Protein AF-A0A354XMI9-F1 (afdb_monomer_lite)

pLDDT: mean 96.36, std 2.67, range [85.88, 98.62]

Secondary structure (DSSP, 8-state):
---TTTT-TT-----S-TT-SHHHHHHHHHHHHHHHHHHHHH---TT-SSS--------TT---------S-TT--

Radius of gyration: 21.43 Å; chains: 1; bounding box: 44×36×52 Å

Foldseek 3Di:
DDDPCPPPPPDDDDPPCPQVDPVSVVVVVVVVVVQVVCCVPANACPPPPPDDGDDDDDDPPDDDDDDDDDPDPPPD

Structure (mmCIF, N/CA/C/O backbone):
data_AF-A0A354XMI9-F1
#
_entry.id   AF-A0A354XMI9-F1
#
loop_
_atom_site.group_PDB
_atom_site.id
_atom_site.type_symbol
_atom_site.label_atom_id
_atom_site.label_alt_id
_atom_site.label_comp_id
_atom_site.label_asym_id
_atom_site.label_entity_id
_atom_site.label_seq_id
_atom_site.pdbx_PDB_ins_code
_atom_site.Cartn_x
_atom_site.Cartn_y
_atom_site.Cartn_z
_atom_site.occupancy
_atom_site.B_iso_or_equiv
_atom_site.auth_seq_id
_atom_site.auth_comp_id
_atom_site.auth_asym_id
_atom_site.auth_atom_id
_atom_site.pdbx_PDB_model_num
ATOM 1 N N . PHE A 1 1 ? -21.616 -5.271 13.494 1.00 85.88 1 PHE A N 1
ATOM 2 C CA . PHE A 1 1 ? -20.519 -5.925 14.237 1.00 85.88 1 PHE A CA 1
ATOM 3 C C . PHE A 1 1 ? -21.071 -6.585 15.491 1.00 85.88 1 PHE A C 1
ATOM 5 O O . PHE A 1 1 ? -21.328 -5.874 16.441 1.00 85.88 1 PHE A O 1
ATOM 12 N N . GLN A 1 2 ? -21.324 -7.889 15.525 1.00 94.19 2 GLN A N 1
ATOM 13 C CA . GLN A 1 2 ? -21.670 -8.558 16.788 1.00 94.19 2 GLN A CA 1
ATOM 14 C C . GLN A 1 2 ? -20.381 -8.997 17.486 1.00 94.19 2 GLN A C 1
ATOM 16 O O . GLN A 1 2 ? -19.489 -9.527 16.833 1.00 94.19 2 GLN A O 1
ATOM 21 N N . SER A 1 3 ? -20.266 -8.725 18.786 1.00 97.12 3 SER A N 1
ATOM 22 C CA . SER A 1 3 ? -19.100 -9.105 19.584 1.00 97.12 3 SER A CA 1
ATOM 23 C C . SER A 1 3 ? -19.521 -9.414 21.016 1.00 97.12 3 SER A C 1
ATOM 25 O O . SER A 1 3 ? -20.332 -8.658 21.560 1.00 97.12 3 SER A O 1
ATOM 27 N N . PRO A 1 4 ? -18.949 -10.461 21.640 1.00 97.75 4 PRO A N 1
ATOM 28 C CA . PRO A 1 4 ? -19.148 -10.756 23.059 1.00 97.75 4 PRO A CA 1
ATOM 29 C C . PRO A 1 4 ? -18.736 -9.615 23.999 1.00 97.75 4 PRO A C 1
ATOM 31 O O . PRO A 1 4 ? -19.137 -9.605 25.153 1.00 97.75 4 PRO A O 1
ATOM 34 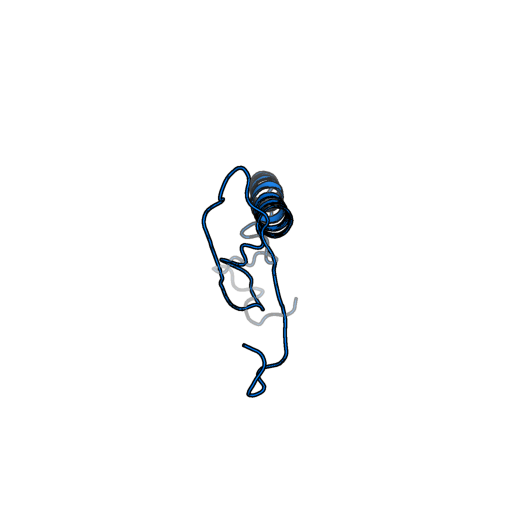N N . LEU A 1 5 ? -17.942 -8.655 23.514 1.00 97.19 5 LEU A N 1
ATOM 35 C CA . LEU A 1 5 ? -17.437 -7.531 24.306 1.00 97.19 5 LEU A CA 1
ATOM 36 C C . LEU A 1 5 ? -18.438 -6.372 24.448 1.00 97.19 5 LEU A C 1
ATOM 38 O O . LEU A 1 5 ? -18.160 -5.394 25.137 1.00 97.19 5 LEU A O 1
ATOM 42 N N . ARG A 1 6 ? -19.587 -6.432 23.767 1.00 97.06 6 ARG A N 1
ATOM 43 C CA . ARG A 1 6 ? -20.628 -5.401 23.879 1.00 97.06 6 ARG A CA 1
ATOM 44 C C . ARG A 1 6 ? -21.295 -5.454 25.257 1.00 97.06 6 ARG A C 1
ATOM 46 O O . ARG A 1 6 ? -21.605 -6.534 25.740 1.00 97.06 6 ARG A O 1
ATOM 53 N N . GLY A 1 7 ? -21.591 -4.286 25.829 1.00 94.94 7 GLY A N 1
ATOM 54 C CA . GLY A 1 7 ? -22.269 -4.167 27.128 1.00 94.94 7 GLY A 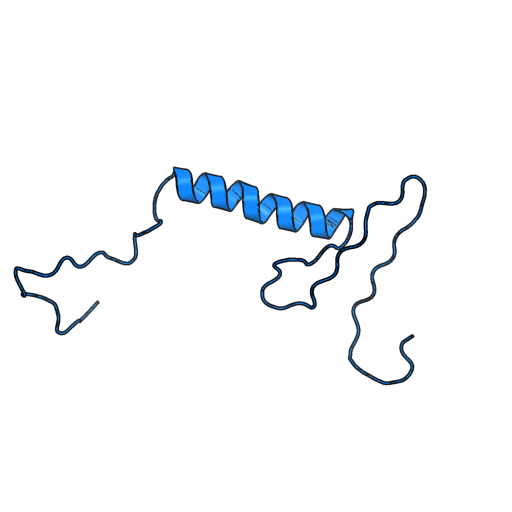CA 1
ATOM 55 C C . GLY A 1 7 ? -21.346 -4.293 28.344 1.00 94.94 7 GLY A C 1
ATOM 56 O O . GLY A 1 7 ? -21.836 -4.273 29.465 1.00 94.94 7 GLY A O 1
ATOM 57 N N . LEU A 1 8 ? -20.030 -4.417 28.135 1.00 98.19 8 LEU A N 1
ATOM 58 C CA . LEU A 1 8 ? -19.037 -4.335 29.203 1.00 98.19 8 LEU A CA 1
ATOM 59 C C . LEU A 1 8 ? -18.615 -2.873 29.396 1.00 98.19 8 LEU A C 1
ATOM 61 O O . LEU A 1 8 ? -18.050 -2.270 28.485 1.00 98.19 8 LEU A O 1
ATOM 65 N N . ASP A 1 9 ? -18.864 -2.317 30.582 1.00 97.19 9 ASP A N 1
ATOM 66 C CA . ASP A 1 9 ? -18.655 -0.887 30.869 1.00 97.19 9 ASP A CA 1
ATOM 67 C C . ASP A 1 9 ? -17.182 -0.448 30.812 1.00 97.19 9 ASP A C 1
ATOM 69 O O . ASP A 1 9 ? -16.877 0.724 30.605 1.00 97.19 9 ASP A O 1
ATOM 73 N N . ASN A 1 10 ? -16.247 -1.385 30.976 1.00 97.75 10 ASN A N 1
ATOM 74 C CA . ASN A 1 10 ? -14.808 -1.131 30.960 1.00 97.75 10 ASN A CA 1
ATOM 75 C C . ASN A 1 10 ? -14.154 -1.374 29.587 1.00 97.75 10 ASN A C 1
ATOM 77 O O . ASN A 1 10 ? -12.929 -1.488 29.511 1.00 97.75 10 ASN A O 1
ATOM 81 N N . VAL A 1 11 ? -14.943 -1.477 28.512 1.00 98.12 11 VAL A N 1
ATOM 82 C CA . VAL A 1 11 ? -14.446 -1.745 27.156 1.00 98.12 11 VAL A CA 1
ATOM 83 C C . VAL A 1 11 ? -14.832 -0.625 26.195 1.00 98.12 11 VAL A C 1
ATOM 85 O O . VAL A 1 11 ? -16.005 -0.307 26.013 1.00 98.12 11 VAL A O 1
ATOM 88 N N . ILE A 1 12 ? -13.833 -0.083 25.494 1.00 97.31 12 ILE A N 1
ATOM 89 C CA . ILE A 1 12 ? -14.040 0.856 24.388 1.00 97.31 12 ILE A CA 1
ATOM 90 C C . ILE A 1 12 ? -13.965 0.081 23.071 1.00 97.31 12 ILE A C 1
ATOM 92 O O . ILE A 1 12 ? -12.925 -0.472 22.718 1.00 97.31 12 ILE A O 1
ATOM 96 N N . LEU A 1 13 ? -15.070 0.058 22.326 1.00 97.31 13 LEU A N 1
ATOM 97 C CA . LEU A 1 13 ? -15.137 -0.513 20.982 1.00 97.31 13 LEU A CA 1
ATOM 98 C C . LEU A 1 13 ? -15.165 0.619 19.954 1.00 97.31 13 LEU A C 1
ATOM 100 O O . LEU A 1 13 ? -16.127 1.381 19.899 1.00 97.31 13 LEU A O 1
ATOM 104 N N . THR A 1 14 ? -14.142 0.706 19.106 1.00 96.88 14 THR A N 1
ATOM 105 C CA . THR A 1 14 ? -14.111 1.636 17.970 1.00 96.88 14 THR A CA 1
ATOM 106 C C . THR A 1 14 ? -14.342 0.868 16.664 1.00 96.88 14 THR A C 1
ATOM 108 O O . THR A 1 14 ? -13.874 -0.265 16.524 1.00 96.88 14 THR A O 1
ATOM 111 N N . PRO A 1 15 ? -15.081 1.422 15.685 1.00 96.62 15 PRO A N 1
ATOM 112 C CA . PRO A 1 15 ? -15.417 0.720 14.444 1.00 96.62 15 PRO A CA 1
ATOM 113 C C . PRO A 1 15 ? -14.249 0.702 13.439 1.00 96.62 15 PRO A C 1
ATOM 115 O O . PRO A 1 15 ? -14.415 1.112 12.298 1.00 96.62 15 PRO A O 1
ATOM 118 N N . HIS A 1 16 ? -13.070 0.227 13.858 1.00 96.38 16 HIS A N 1
ATOM 119 C CA . HIS A 1 16 ? -11.850 0.171 13.037 1.00 96.38 16 HIS A CA 1
ATOM 120 C C . HIS A 1 16 ? -11.454 1.541 12.457 1.00 96.38 16 HIS A C 1
ATOM 122 O O . HIS A 1 16 ? -11.099 1.670 11.293 1.00 96.38 16 HIS A O 1
ATOM 128 N N . ILE A 1 17 ? -11.502 2.576 13.293 1.00 97.19 17 ILE A N 1
ATOM 129 C CA . ILE A 1 17 ? -11.187 3.958 12.898 1.00 97.19 17 ILE A CA 1
ATOM 130 C C . ILE A 1 17 ? -9.844 4.450 13.448 1.00 97.19 17 ILE A C 1
ATOM 132 O O . ILE A 1 17 ? -9.616 5.650 13.540 1.00 97.19 17 ILE A O 1
ATOM 136 N N . GLY A 1 18 ? -8.953 3.532 13.842 1.00 96.81 18 GLY A N 1
ATOM 137 C CA . GLY A 1 18 ? -7.685 3.879 14.498 1.00 96.81 18 GLY A CA 1
ATOM 138 C C . GLY A 1 18 ? -6.779 4.797 13.667 1.00 96.81 18 GLY A C 1
ATOM 139 O O . GLY A 1 18 ? -6.080 5.623 14.239 1.00 96.81 18 GLY A O 1
ATOM 140 N N . GLY A 1 19 ? -6.833 4.688 12.335 1.00 96.31 19 GLY A N 1
ATOM 141 C CA . GLY A 1 19 ? -6.136 5.572 11.391 1.00 96.31 19 GLY A CA 1
ATOM 142 C C . GLY A 1 19 ? -7.079 6.351 10.469 1.00 96.31 19 GLY A C 1
ATOM 143 O O . GLY A 1 19 ? -6.659 6.815 9.417 1.00 96.31 19 GLY A O 1
ATOM 144 N N . SER A 1 20 ? -8.370 6.451 10.797 1.00 97.94 20 SER A N 1
ATOM 145 C CA . SER A 1 20 ? -9.368 7.101 9.934 1.00 97.94 20 SER A CA 1
ATOM 146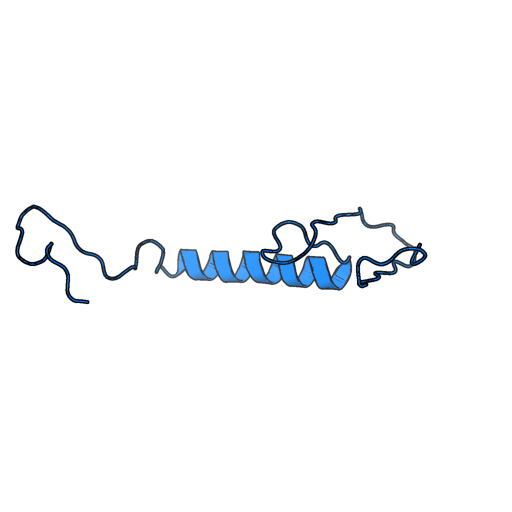 C C . SER A 1 20 ? -9.440 8.607 10.193 1.00 97.94 20 SER A C 1
ATOM 148 O O . SER A 1 20 ? -10.476 9.119 10.614 1.00 97.94 20 SER A O 1
ATOM 150 N N . THR A 1 21 ? -8.335 9.312 9.949 1.00 98.31 21 THR A N 1
ATOM 151 C CA . THR A 1 21 ? -8.251 10.779 10.036 1.00 98.31 21 THR A CA 1
ATOM 152 C C . THR A 1 21 ? -7.883 11.384 8.681 1.00 98.31 21 THR A C 1
ATOM 154 O O . THR A 1 21 ? -7.425 10.675 7.782 1.00 98.31 21 THR A O 1
ATOM 157 N N . LEU A 1 22 ? -8.101 12.690 8.508 1.00 98.44 22 LEU A N 1
ATOM 158 C CA . LEU A 1 22 ? -7.766 13.374 7.254 1.00 98.44 22 LEU A CA 1
ATOM 159 C C . LEU A 1 22 ? -6.251 13.423 7.031 1.00 98.44 22 LEU A C 1
ATOM 161 O O . LEU A 1 22 ? -5.791 13.197 5.919 1.00 98.44 22 LEU A O 1
ATOM 165 N N . GLU A 1 23 ? -5.484 13.614 8.099 1.00 98.38 23 GLU A N 1
ATOM 166 C CA . GLU A 1 23 ? -4.021 13.625 8.090 1.00 98.38 23 GLU A CA 1
ATOM 167 C C . GLU A 1 23 ? -3.463 12.258 7.676 1.00 98.38 23 GLU A C 1
ATOM 169 O O . GLU A 1 23 ? -2.507 12.166 6.909 1.00 98.38 23 GLU A O 1
ATOM 174 N N . ALA A 1 24 ? -4.080 11.166 8.142 1.00 98.38 24 ALA A N 1
ATOM 175 C CA . ALA A 1 24 ? -3.704 9.825 7.713 1.00 98.38 24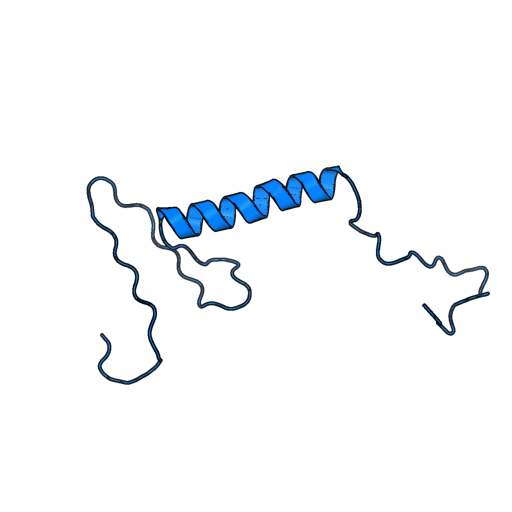 ALA A CA 1
ATOM 176 C C . ALA A 1 24 ? -3.993 9.606 6.219 1.00 98.38 24 ALA A C 1
ATOM 178 O O . ALA A 1 24 ? -3.165 9.026 5.524 1.00 98.38 24 ALA A O 1
ATOM 179 N N . GLN A 1 25 ? -5.130 10.092 5.710 1.00 98.44 25 GLN A N 1
ATOM 180 C CA . GLN A 1 25 ? -5.460 10.001 4.282 1.00 98.44 25 GLN A CA 1
ATOM 181 C C . GLN A 1 25 ? -4.517 10.835 3.407 1.00 98.44 25 GLN A C 1
ATOM 183 O O . GLN A 1 25 ? -4.124 10.370 2.339 1.00 98.44 25 GLN A O 1
ATOM 188 N N . GLU A 1 26 ? -4.116 12.024 3.859 1.00 98.62 26 GLU A N 1
ATOM 189 C CA . GLU A 1 26 ? -3.113 12.851 3.178 1.00 98.62 26 GLU A CA 1
ATOM 190 C C . GLU A 1 26 ? -1.774 12.111 3.066 1.00 98.62 26 GLU A C 1
ATOM 192 O O . GLU A 1 26 ? -1.236 11.969 1.966 1.00 98.62 26 GLU A O 1
ATOM 197 N N . ASN A 1 27 ? -1.293 11.541 4.174 1.00 98.44 27 ASN A N 1
ATOM 198 C CA . ASN A 1 27 ? -0.059 10.754 4.187 1.00 98.44 27 ASN A CA 1
ATOM 199 C C . ASN A 1 27 ? -0.146 9.520 3.278 1.00 98.44 27 ASN A C 1
ATOM 201 O O . ASN A 1 27 ? 0.785 9.257 2.521 1.00 98.44 27 ASN A O 1
ATOM 205 N N . ILE A 1 28 ? -1.270 8.793 3.299 1.00 98.38 28 ILE A N 1
ATOM 206 C CA . ILE A 1 28 ? -1.506 7.647 2.405 1.00 98.38 28 ILE A CA 1
ATOM 207 C C . ILE A 1 28 ? -1.461 8.092 0.941 1.00 98.38 28 ILE A C 1
ATOM 209 O O . ILE A 1 28 ? -0.850 7.419 0.109 1.00 98.38 28 ILE A O 1
ATOM 213 N N . GLY A 1 29 ? -2.099 9.220 0.622 1.00 98.50 29 GLY A N 1
ATOM 214 C CA . GLY A 1 29 ? -2.113 9.781 -0.723 1.00 98.50 29 GLY A CA 1
ATOM 215 C C . GLY A 1 29 ? -0.704 10.063 -1.239 1.00 98.50 29 GLY A C 1
ATOM 216 O O . GLY A 1 29 ? -0.380 9.664 -2.358 1.00 98.50 29 GLY A O 1
ATOM 217 N N . ILE A 1 30 ? 0.139 10.687 -0.414 1.00 98.50 30 ILE A N 1
ATOM 218 C CA . ILE A 1 30 ? 1.542 10.969 -0.741 1.00 98.50 30 ILE A CA 1
ATOM 219 C C . ILE A 1 30 ? 2.328 9.662 -0.888 1.00 98.50 30 ILE A C 1
ATOM 221 O O . ILE A 1 30 ? 2.873 9.398 -1.958 1.00 98.50 30 ILE A O 1
ATOM 225 N N . GLU A 1 31 ? 2.320 8.804 0.134 1.00 98.25 31 GLU A N 1
ATOM 226 C CA . GLU A 1 31 ? 3.147 7.593 0.187 1.00 98.25 31 GLU A CA 1
ATOM 227 C C . GLU A 1 31 ? 2.853 6.633 -0.975 1.00 98.25 31 GLU A C 1
ATOM 229 O O . GLU A 1 31 ? 3.766 6.108 -1.618 1.00 98.25 31 GLU A O 1
ATOM 234 N N . VAL A 1 32 ? 1.574 6.389 -1.274 1.00 98.38 32 VAL A N 1
ATOM 235 C CA . VAL A 1 32 ? 1.193 5.478 -2.363 1.00 98.38 32 VAL A CA 1
ATOM 236 C C . VAL A 1 32 ? 1.524 6.092 -3.722 1.00 98.38 32 VAL A C 1
ATOM 238 O O . VAL A 1 32 ? 2.021 5.385 -4.600 1.00 98.38 32 VAL A O 1
ATOM 241 N N . SER A 1 33 ? 1.302 7.397 -3.899 1.00 98.50 33 SER A N 1
ATOM 242 C CA . SER A 1 33 ? 1.636 8.079 -5.155 1.00 98.50 33 SER A CA 1
ATOM 243 C C . SER A 1 33 ? 3.141 8.065 -5.416 1.00 98.50 33 SER A C 1
ATOM 245 O O . SER A 1 33 ? 3.558 7.752 -6.528 1.00 98.50 33 SER A O 1
ATOM 247 N N . GLU A 1 34 ? 3.965 8.319 -4.398 1.00 98.06 34 GLU A N 1
ATOM 248 C CA . GLU A 1 34 ? 5.426 8.252 -4.500 1.00 98.06 34 GLU A CA 1
ATOM 249 C C . GLU A 1 34 ? 5.910 6.855 -4.903 1.00 98.06 34 GLU A C 1
ATOM 251 O O . GLU A 1 34 ? 6.772 6.734 -5.776 1.00 98.06 34 GLU A O 1
ATOM 256 N N . LYS A 1 35 ? 5.325 5.787 -4.343 1.00 98.06 35 LYS A N 1
ATOM 257 C CA . LYS A 1 35 ? 5.652 4.405 -4.737 1.00 98.06 35 LYS A CA 1
ATOM 258 C C . LYS A 1 35 ? 5.301 4.129 -6.197 1.00 98.06 35 LYS A C 1
ATOM 260 O O . LYS A 1 35 ? 6.107 3.537 -6.914 1.00 98.06 35 LYS A O 1
ATOM 265 N N . LEU A 1 36 ? 4.133 4.585 -6.655 1.00 98.25 36 LEU A N 1
ATOM 266 C CA . LEU A 1 36 ? 3.705 4.424 -8.049 1.00 98.25 36 LEU A CA 1
ATOM 267 C C . LEU A 1 36 ? 4.604 5.198 -9.019 1.00 98.25 36 LEU A C 1
ATOM 269 O O . LEU A 1 36 ? 5.014 4.641 -10.036 1.00 98.25 36 LEU A O 1
ATOM 273 N N . ILE A 1 37 ? 4.946 6.447 -8.692 1.00 97.69 37 ILE A N 1
ATOM 274 C CA . ILE A 1 37 ? 5.867 7.275 -9.484 1.00 97.69 37 ILE A CA 1
ATOM 275 C C . ILE A 1 37 ? 7.246 6.615 -9.536 1.00 97.69 37 ILE A C 1
ATOM 277 O O . ILE A 1 37 ? 7.801 6.432 -10.613 1.00 97.69 37 ILE A O 1
ATOM 281 N N . THR A 1 38 ? 7.771 6.167 -8.396 1.00 96.44 38 THR A N 1
ATOM 282 C CA . THR A 1 38 ? 9.095 5.533 -8.333 1.00 96.44 38 THR A CA 1
ATOM 283 C C . THR A 1 38 ? 9.139 4.243 -9.159 1.00 96.44 38 THR A C 1
ATOM 285 O O . THR A 1 38 ? 10.085 4.028 -9.920 1.00 96.44 38 THR A O 1
ATOM 288 N N . TYR A 1 39 ? 8.105 3.399 -9.073 1.00 97.12 39 TYR A N 1
ATOM 289 C CA . TYR A 1 39 ? 7.986 2.216 -9.927 1.00 97.12 39 TYR A CA 1
ATOM 290 C C . TYR A 1 39 ? 7.872 2.584 -11.413 1.00 97.12 39 TYR A C 1
ATOM 292 O O . TYR A 1 39 ? 8.514 1.953 -12.247 1.00 97.12 39 TYR A O 1
ATOM 300 N N . SER A 1 40 ? 7.102 3.614 -11.760 1.00 96.50 40 SER A N 1
ATOM 301 C CA . SER A 1 40 ? 6.963 4.079 -13.144 1.00 96.50 40 SER A CA 1
ATOM 302 C C . SER A 1 40 ? 8.293 4.576 -13.719 1.00 96.50 40 SER A C 1
ATOM 304 O O . SER A 1 40 ? 8.698 4.163 -14.804 1.00 96.50 40 SER A O 1
ATOM 306 N N . ASP A 1 41 ? 8.993 5.437 -12.983 1.00 93.88 41 ASP A N 1
ATOM 307 C CA . ASP A 1 41 ? 10.164 6.153 -13.492 1.00 93.88 41 ASP A CA 1
ATOM 308 C C . ASP A 1 41 ? 11.419 5.284 -13.512 1.00 93.88 41 ASP A C 1
ATOM 310 O O . ASP A 1 41 ? 12.285 5.434 -14.377 1.00 93.88 41 ASP A O 1
ATOM 314 N N . ASN A 1 42 ? 11.551 4.380 -12.542 1.00 94.12 42 ASN A N 1
ATOM 315 C CA . ASN A 1 42 ? 12.752 3.572 -12.412 1.00 94.12 42 ASN A CA 1
ATOM 316 C C . ASN A 1 42 ? 12.483 2.104 -12.072 1.00 94.12 42 ASN A C 1
ATOM 318 O O . ASN A 1 42 ? 13.434 1.359 -11.916 1.00 94.12 42 ASN A O 1
ATOM 322 N N . GLY A 1 43 ? 11.250 1.624 -11.976 1.00 96.00 43 GLY A N 1
ATOM 323 C CA . GLY A 1 43 ? 10.983 0.201 -11.739 1.00 96.00 43 GLY A CA 1
ATOM 324 C C . GLY A 1 43 ? 11.352 -0.305 -10.350 1.00 96.00 43 GLY A C 1
ATOM 325 O O . GLY A 1 43 ? 11.509 -1.512 -10.183 1.00 96.00 43 GLY A O 1
ATOM 326 N N . THR A 1 44 ? 11.543 0.575 -9.365 1.00 97.44 44 THR A N 1
ATOM 327 C CA . THR A 1 44 ? 11.751 0.143 -7.978 1.00 97.44 44 THR A CA 1
ATOM 328 C C . THR A 1 44 ? 10.464 -0.447 -7.416 1.00 97.44 44 THR A C 1
ATOM 330 O O . THR A 1 44 ? 9.391 0.136 -7.548 1.00 97.44 44 THR A O 1
ATOM 333 N N . THR A 1 45 ? 10.582 -1.597 -6.760 1.00 98.00 45 THR A N 1
ATOM 334 C CA . THR A 1 45 ? 9.464 -2.360 -6.181 1.00 98.00 45 THR A CA 1
ATOM 335 C C . THR A 1 45 ? 9.602 -2.557 -4.671 1.00 98.00 45 THR A C 1
ATOM 337 O O . THR A 1 45 ? 8.875 -3.355 -4.084 1.00 98.00 45 THR A O 1
ATOM 340 N N . VAL A 1 46 ? 10.524 -1.843 -4.018 1.00 96.75 46 VAL A N 1
ATOM 341 C CA . VAL A 1 46 ? 10.685 -1.867 -2.554 1.00 96.75 46 VAL A CA 1
ATOM 342 C C . VAL A 1 46 ? 9.361 -1.502 -1.880 1.00 96.75 46 VAL A C 1
ATOM 344 O O . VAL A 1 46 ? 8.678 -0.574 -2.313 1.00 96.75 46 VAL A O 1
ATOM 347 N N . THR A 1 47 ? 8.997 -2.224 -0.817 1.00 96.12 47 THR A N 1
ATOM 348 C CA . THR A 1 47 ? 7.696 -2.142 -0.121 1.00 96.12 47 THR A CA 1
ATOM 349 C C . THR A 1 47 ? 6.478 -2.622 -0.918 1.00 96.12 47 THR A C 1
ATOM 351 O O . THR A 1 47 ? 5.348 -2.485 -0.440 1.00 96.12 47 THR A O 1
ATOM 354 N N . SER A 1 48 ? 6.669 -3.202 -2.108 1.00 97.31 48 SER A N 1
ATOM 355 C CA . SER A 1 48 ? 5.582 -3.898 -2.794 1.00 97.31 48 SER A CA 1
ATOM 356 C C . SER A 1 48 ? 5.104 -5.080 -1.955 1.00 97.31 48 SER A C 1
ATOM 358 O O . SER A 1 48 ? 5.893 -5.861 -1.432 1.00 97.31 48 SER A O 1
ATOM 360 N N . VAL A 1 49 ? 3.788 -5.236 -1.844 1.00 98.00 49 VAL A N 1
ATOM 361 C CA . VAL A 1 49 ? 3.177 -6.264 -0.989 1.00 98.00 49 VAL A CA 1
ATOM 362 C C . VAL A 1 49 ? 3.092 -7.638 -1.657 1.00 98.00 49 VAL A C 1
ATOM 364 O O . VAL A 1 49 ? 2.707 -8.612 -1.016 1.00 98.00 49 VAL A O 1
ATOM 367 N N . ASN A 1 50 ? 3.395 -7.725 -2.953 1.00 97.94 50 ASN A N 1
ATOM 368 C CA . ASN A 1 50 ? 3.173 -8.929 -3.754 1.00 97.94 50 ASN A CA 1
ATOM 369 C C . ASN A 1 50 ? 4.211 -9.139 -4.866 1.00 97.94 50 ASN A C 1
ATOM 371 O O . ASN A 1 50 ? 3.964 -9.921 -5.785 1.00 97.94 50 ASN A O 1
ATOM 375 N N . PHE A 1 51 ? 5.341 -8.435 -4.821 1.00 97.94 51 PHE A N 1
ATOM 376 C CA . PHE A 1 51 ? 6.343 -8.473 -5.882 1.00 97.94 51 PHE A CA 1
ATOM 377 C C . PHE A 1 51 ? 7.755 -8.569 -5.297 1.00 97.94 51 PHE A C 1
ATOM 379 O O . PHE A 1 51 ? 7.977 -8.024 -4.216 1.00 97.94 51 PHE A O 1
ATOM 386 N N . PRO A 1 52 ? 8.716 -9.232 -5.973 1.00 97.50 52 PRO A N 1
ATOM 387 C CA . PRO A 1 52 ? 10.109 -9.210 -5.543 1.00 97.50 52 PRO A CA 1
ATOM 388 C C . PRO A 1 52 ? 10.611 -7.777 -5.367 1.00 97.50 52 PRO A C 1
ATOM 390 O O . PRO A 1 52 ? 10.377 -6.928 -6.230 1.00 97.50 52 PRO A O 1
ATOM 393 N N . GLU A 1 53 ? 11.309 -7.515 -4.265 1.00 97.31 53 GLU A N 1
ATOM 394 C CA . GLU A 1 53 ? 11.871 -6.196 -3.992 1.00 97.31 53 GLU A CA 1
A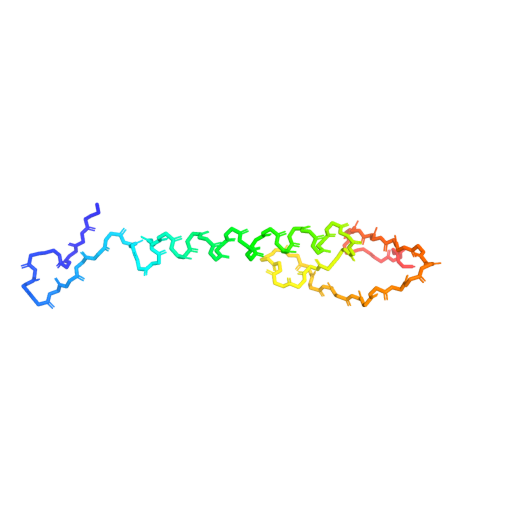TOM 395 C C . GLU A 1 53 ? 13.149 -5.975 -4.803 1.00 97.31 53 GLU A C 1
ATOM 397 O O . GLU A 1 53 ? 14.141 -6.690 -4.655 1.00 97.31 53 GLU A O 1
ATOM 402 N N . VAL A 1 54 ? 13.122 -4.962 -5.663 1.00 96.69 54 VAL A N 1
ATOM 403 C CA . VAL A 1 54 ? 14.242 -4.552 -6.503 1.00 96.69 54 VAL A CA 1
ATOM 404 C C . VAL A 1 54 ? 14.375 -3.039 -6.413 1.00 96.69 54 VAL A C 1
ATOM 406 O O . VAL A 1 54 ? 13.395 -2.309 -6.543 1.00 96.69 54 VAL A O 1
ATOM 409 N N . ALA A 1 55 ? 15.602 -2.567 -6.222 1.00 95.81 55 ALA A N 1
ATOM 410 C CA . ALA A 1 55 ? 15.974 -1.167 -6.348 1.00 95.81 55 ALA A CA 1
ATOM 411 C C . ALA A 1 55 ? 17.317 -1.087 -7.069 1.00 95.81 55 ALA A C 1
ATOM 413 O O . ALA A 1 55 ? 18.250 -1.825 -6.759 1.00 95.81 55 ALA A O 1
ATOM 414 N N . LEU A 1 56 ? 17.420 -0.172 -8.026 1.00 94.06 56 LEU A N 1
ATOM 415 C CA . LEU A 1 56 ? 18.679 0.156 -8.686 1.00 94.06 56 LEU A CA 1
ATOM 416 C C . LEU A 1 56 ? 18.725 1.681 -8.821 1.00 94.06 56 LEU A C 1
ATOM 418 O O . LEU A 1 56 ? 17.728 2.253 -9.278 1.00 94.06 56 LEU A O 1
ATOM 422 N N . PRO A 1 57 ? 19.826 2.342 -8.424 1.00 90.38 57 PRO A N 1
ATOM 423 C CA . PRO A 1 57 ? 19.969 3.784 -8.570 1.00 90.38 57 PRO A CA 1
ATOM 424 C C . PRO A 1 57 ? 19.732 4.256 -10.007 1.00 90.38 57 PRO A C 1
ATOM 426 O O . PRO A 1 57 ? 19.971 3.529 -10.973 1.00 90.38 57 PRO A O 1
ATOM 429 N N . ALA A 1 58 ? 19.261 5.493 -10.153 1.00 86.88 58 ALA A N 1
ATOM 430 C CA . ALA A 1 58 ? 19.144 6.106 -11.466 1.00 86.88 58 ALA A CA 1
ATOM 431 C C . ALA A 1 58 ? 20.537 6.294 -12.089 1.00 86.88 58 ALA A C 1
ATOM 433 O O . ALA A 1 58 ? 21.480 6.724 -11.423 1.00 86.88 58 ALA A O 1
ATOM 434 N N . HIS A 1 59 ? 20.642 6.004 -13.384 1.00 90.00 59 HIS A N 1
ATOM 435 C CA . HIS A 1 59 ? 21.838 6.245 -14.182 1.00 90.00 59 HIS A CA 1
ATOM 436 C C . HIS A 1 59 ? 21.493 7.272 -15.268 1.00 90.00 59 HIS A C 1
ATOM 438 O O . HIS A 1 59 ? 20.877 6.893 -16.267 1.00 90.00 59 HIS A O 1
ATOM 444 N N . PRO A 1 60 ? 21.837 8.560 -15.074 1.00 89.19 60 PRO A N 1
ATOM 445 C CA . PRO A 1 60 ? 21.593 9.599 -16.070 1.00 89.19 60 PRO 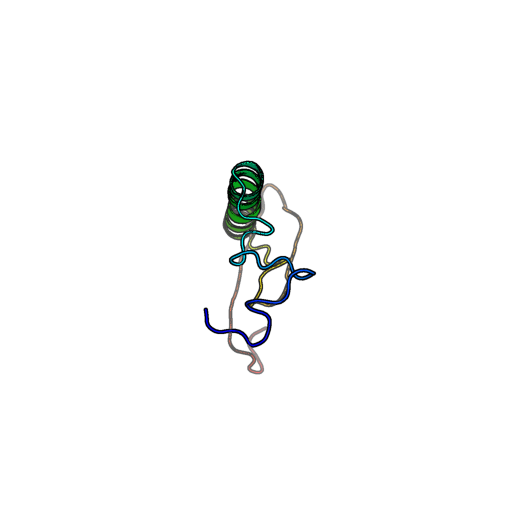A CA 1
ATOM 446 C C . PRO A 1 60 ? 22.183 9.229 -17.435 1.00 89.19 60 PRO A C 1
ATOM 448 O O . PRO A 1 60 ? 23.220 8.566 -17.512 1.00 89.19 60 PRO A O 1
ATOM 451 N N . ASP A 1 61 ? 21.501 9.638 -18.506 1.00 92.75 61 ASP A N 1
ATOM 452 C CA . ASP A 1 61 ? 21.903 9.407 -19.903 1.00 92.75 61 ASP A CA 1
ATOM 453 C C . ASP A 1 61 ? 22.048 7.926 -20.304 1.00 92.75 61 ASP A C 1
ATOM 455 O O . ASP A 1 61 ? 22.726 7.588 -21.281 1.00 92.75 61 ASP A O 1
ATOM 459 N N . LYS A 1 62 ? 21.420 7.016 -19.550 1.00 93.12 62 LYS A N 1
ATOM 460 C CA . LYS A 1 62 ? 21.337 5.585 -19.859 1.00 93.12 62 LYS A CA 1
ATOM 461 C C . LYS A 1 62 ? 19.890 5.144 -20.002 1.00 93.12 62 LYS A C 1
ATOM 463 O O . LYS A 1 62 ? 18.978 5.714 -19.411 1.00 93.12 62 LYS A O 1
ATOM 468 N N . HIS A 1 63 ? 19.697 4.078 -20.771 1.00 93.56 63 HIS A N 1
ATOM 469 C CA . HIS A 1 63 ? 18.416 3.391 -20.846 1.00 93.56 63 HIS A CA 1
ATOM 470 C C . HIS A 1 63 ? 18.336 2.316 -19.769 1.00 93.56 63 HIS A C 1
ATOM 472 O O . HIS A 1 63 ? 19.311 1.609 -19.508 1.00 93.56 63 HIS A O 1
ATOM 478 N N . ARG A 1 64 ? 17.150 2.178 -19.178 1.00 94.00 64 ARG A N 1
ATOM 479 C CA . ARG A 1 64 ? 16.829 1.125 -18.223 1.00 94.00 64 ARG A CA 1
ATOM 480 C C . ARG A 1 64 ? 15.776 0.205 -18.821 1.00 94.00 64 ARG A C 1
ATOM 482 O O . ARG A 1 64 ? 14.803 0.674 -19.401 1.00 94.00 64 ARG A O 1
ATOM 489 N N . LEU A 1 65 ? 15.984 -1.096 -18.659 1.00 95.50 65 LEU A N 1
ATOM 490 C CA . LEU A 1 65 ? 15.037 -2.134 -19.047 1.00 95.50 65 LEU A CA 1
ATOM 491 C C . LEU A 1 65 ? 14.602 -2.894 -17.797 1.00 95.50 65 LEU A C 1
ATOM 493 O O . LEU A 1 65 ? 15.406 -3.126 -16.894 1.00 95.50 65 LEU A O 1
ATOM 497 N N . LEU A 1 66 ? 13.327 -3.265 -17.761 1.00 96.19 66 LEU A N 1
ATOM 498 C CA . LEU A 1 66 ? 12.729 -4.096 -16.724 1.00 96.19 66 LEU A CA 1
ATOM 499 C C . LEU A 1 66 ? 12.183 -5.352 -17.399 1.00 96.19 66 LEU A C 1
ATOM 501 O O . LEU A 1 66 ? 11.604 -5.265 -18.482 1.00 96.19 66 LEU A O 1
ATOM 505 N N . HIS A 1 67 ? 12.362 -6.506 -16.766 1.00 97.38 67 HIS A N 1
ATOM 506 C CA . HIS A 1 67 ? 11.856 -7.773 -17.276 1.00 97.38 67 HIS A CA 1
ATOM 507 C C . HIS A 1 67 ? 11.194 -8.548 -16.140 1.00 97.38 67 HIS A C 1
ATOM 509 O O . HIS A 1 67 ? 11.843 -8.893 -15.156 1.00 97.38 67 HIS A O 1
ATOM 515 N N . ILE A 1 68 ? 9.892 -8.788 -16.279 1.00 98.06 68 ILE A N 1
ATOM 516 C CA . ILE A 1 68 ? 9.102 -9.630 -15.380 1.00 98.06 68 ILE A CA 1
ATOM 517 C C . ILE A 1 68 ? 8.875 -10.947 -16.108 1.00 98.06 68 ILE A C 1
ATOM 519 O O . ILE A 1 68 ? 8.432 -10.941 -17.255 1.00 98.06 68 ILE A O 1
ATOM 523 N N . HIS A 1 69 ? 9.178 -12.060 -15.452 1.00 97.94 69 HIS A N 1
ATOM 524 C CA . HIS A 1 69 ? 9.146 -13.374 -16.075 1.00 97.94 69 HIS A CA 1
ATOM 525 C C . HIS A 1 69 ? 8.774 -14.465 -15.073 1.00 97.94 69 HIS A C 1
ATOM 527 O O . HIS A 1 69 ? 8.923 -14.296 -13.861 1.00 97.94 69 HIS A O 1
ATOM 533 N N . ASP A 1 70 ? 8.344 -15.611 -15.595 1.00 98.00 70 ASP A N 1
ATOM 534 C CA . ASP A 1 70 ? 8.195 -16.826 -14.802 1.00 98.00 70 ASP A CA 1
ATOM 535 C C . ASP A 1 70 ? 9.561 -17.351 -14.346 1.00 98.00 70 ASP A C 1
ATOM 537 O O . ASP A 1 70 ? 10.580 -17.196 -15.026 1.00 98.00 70 ASP A O 1
ATOM 541 N N . ASN A 1 71 ? 9.591 -18.014 -13.191 1.00 97.56 71 ASN A N 1
ATOM 542 C CA . ASN A 1 71 ? 10.813 -18.601 -12.650 1.00 97.56 71 ASN A CA 1
ATOM 543 C C . ASN A 1 71 ? 11.150 -19.936 -13.345 1.00 97.56 71 ASN A C 1
ATOM 545 O O . ASN A 1 71 ? 10.931 -21.010 -12.781 1.00 97.56 71 ASN A O 1
ATOM 549 N N . VAL A 1 72 ? 11.653 -19.866 -14.583 1.00 98.19 72 VAL A N 1
ATOM 550 C CA . VAL A 1 72 ? 12.075 -21.023 -15.393 1.00 98.19 72 VAL A CA 1
ATOM 551 C C . VAL A 1 72 ? 13.558 -20.923 -15.796 1.00 98.19 72 VAL A C 1
ATOM 553 O O . VAL A 1 72 ? 14.069 -19.818 -15.982 1.00 98.19 72 VAL A O 1
ATOM 556 N N . PRO A 1 73 ? 14.291 -22.048 -15.931 1.00 97.06 73 PRO A N 1
ATOM 557 C CA . PRO A 1 73 ? 15.699 -22.021 -16.339 1.00 97.06 73 PRO A CA 1
ATOM 558 C C . PRO A 1 73 ? 15.917 -21.425 -17.742 1.00 97.06 73 PRO A C 1
ATOM 560 O O . PRO A 1 73 ? 15.154 -21.719 -18.659 1.00 97.06 73 PRO A O 1
ATOM 563 N N . GLY A 1 74 ? 17.000 -20.655 -17.921 1.00 96.31 74 GLY A N 1
ATOM 564 C CA . GLY A 1 74 ? 17.426 -20.112 -19.224 1.00 96.31 74 GLY A CA 1
ATOM 565 C C . GLY A 1 74 ? 16.835 -18.750 -19.618 1.00 96.31 74 GLY A C 1
ATOM 566 O O . GLY A 1 74 ? 16.920 -18.382 -20.783 1.00 96.31 74 GLY A O 1
ATOM 567 N N . VAL A 1 75 ? 16.218 -18.023 -18.678 1.00 96.31 75 VAL A N 1
ATOM 568 C CA . VAL A 1 75 ? 15.664 -16.672 -18.916 1.00 96.31 75 VAL A CA 1
ATOM 569 C C . VAL A 1 75 ? 16.736 -15.573 -18.936 1.00 96.31 75 VAL A C 1
ATOM 571 O O . VAL A 1 75 ? 16.556 -14.564 -19.617 1.00 96.31 75 VAL A O 1
ATOM 574 N N . LEU A 1 76 ? 17.820 -15.761 -18.174 1.00 90.06 76 LEU A N 1
ATOM 575 C CA . LEU A 1 76 ? 18.989 -14.872 -18.154 1.00 90.06 76 LEU A CA 1
ATOM 576 C C . LEU A 1 76 ? 19.962 -15.186 -19.292 1.00 90.06 76 LEU A C 1
ATOM 578 O O . LEU A 1 76 ? 20.143 -16.391 -19.584 1.00 90.06 76 LEU A O 1
#

Sequence (76 aa):
FQSPLRGLDNVILTPHIGGSTLEAQENIGIEVSEKLITYSDNGTTVTSVNFPEVALPAHPDKHRLLHIHDNVPGVL